Protein AF-A0A418GKZ1-F1 (afdb_monomer_lite)

Structure (mmCIF, N/CA/C/O backbone):
data_AF-A0A418GKZ1-F1
#
_entry.id   AF-A0A418GKZ1-F1
#
loop_
_atom_site.group_PDB
_atom_site.id
_atom_site.type_symbol
_atom_site.label_atom_id
_atom_site.label_alt_id
_atom_site.label_comp_id
_atom_site.label_asym_id
_atom_site.label_entity_id
_atom_site.label_seq_id
_atom_site.pdbx_PDB_ins_code
_atom_site.Cartn_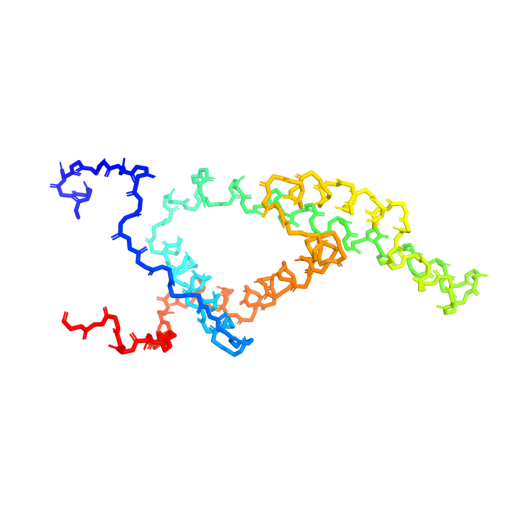x
_atom_site.Cartn_y
_atom_site.Cartn_z
_atom_site.occupancy
_atom_site.B_iso_or_equiv
_atom_site.auth_seq_id
_atom_site.auth_comp_id
_atom_site.auth_asym_id
_atom_site.auth_atom_id
_atom_site.pdbx_PDB_model_num
ATOM 1 N N . MET A 1 1 ? -19.770 -4.510 21.909 1.00 70.25 1 MET A N 1
ATOM 2 C CA . MET A 1 1 ? -20.438 -5.729 21.390 1.00 70.25 1 MET A CA 1
ATOM 3 C C . MET A 1 1 ? -19.652 -6.979 21.749 1.00 70.25 1 MET A C 1
ATOM 5 O O . MET A 1 1 ? -20.056 -7.639 22.688 1.00 70.25 1 MET A O 1
ATOM 9 N N . VAL A 1 2 ? -18.506 -7.271 21.123 1.00 78.62 2 VAL A N 1
ATOM 10 C CA . VAL A 1 2 ? -17.719 -8.476 21.479 1.00 78.62 2 VAL A CA 1
ATOM 11 C C . VAL A 1 2 ? -17.293 -8.479 22.950 1.00 78.62 2 VAL A C 1
ATOM 13 O O . VAL A 1 2 ? -17.491 -9.468 23.642 1.00 78.62 2 VAL A O 1
ATOM 16 N N . ALA A 1 3 ? -16.811 -7.339 23.459 1.00 78.75 3 ALA A N 1
ATOM 17 C CA . ALA A 1 3 ? -16.457 -7.179 24.874 1.00 78.75 3 ALA A CA 1
ATOM 18 C C . ALA A 1 3 ? -17.640 -7.384 25.847 1.00 78.75 3 ALA A C 1
ATOM 20 O O . ALA A 1 3 ? -17.418 -7.657 27.018 1.00 78.75 3 ALA A O 1
ATOM 21 N N . ASN A 1 4 ? -18.881 -7.304 25.352 1.00 89.12 4 ASN A N 1
ATOM 22 C CA . ASN A 1 4 ? -20.100 -7.500 26.140 1.00 89.12 4 ASN A CA 1
ATOM 23 C C . ASN A 1 4 ? -20.678 -8.922 25.948 1.00 89.12 4 ASN A C 1
ATOM 25 O O . ASN A 1 4 ? -21.852 -9.136 26.219 1.00 89.12 4 ASN A O 1
ATOM 29 N N . GLY A 1 5 ? -19.901 -9.873 25.409 1.00 92.25 5 GLY A N 1
ATOM 30 C CA . GLY A 1 5 ? -20.301 -11.280 25.247 1.00 92.25 5 GLY A CA 1
ATOM 31 C C . GLY A 1 5 ? -21.063 -11.618 23.958 1.00 92.25 5 GLY A C 1
ATOM 32 O O . GLY A 1 5 ? -21.415 -12.777 23.739 1.00 92.25 5 GLY A O 1
ATOM 33 N N . TYR A 1 6 ? -21.293 -10.645 23.072 1.00 93.50 6 TYR A N 1
ATOM 34 C CA . TYR A 1 6 ? -21.994 -10.890 21.809 1.00 93.50 6 TYR A CA 1
ATOM 35 C C . TYR A 1 6 ? -21.096 -11.622 20.804 1.00 93.50 6 TYR A C 1
ATOM 37 O O . TYR A 1 6 ? -19.944 -11.239 20.581 1.00 93.50 6 TYR A O 1
ATOM 45 N N . ARG A 1 7 ? -21.646 -12.648 20.142 1.00 91.50 7 ARG A N 1
ATOM 46 C CA . ARG A 1 7 ? -20.970 -13.388 19.066 1.00 91.50 7 ARG A CA 1
ATOM 47 C C . ARG A 1 7 ? -21.194 -12.693 17.726 1.00 91.50 7 ARG A C 1
ATOM 49 O O . ARG A 1 7 ? -22.325 -12.376 17.373 1.00 91.50 7 ARG A O 1
ATOM 56 N N . ILE A 1 8 ? -20.121 -12.499 16.967 1.00 89.38 8 ILE A N 1
ATOM 57 C CA . ILE A 1 8 ? -20.177 -11.973 15.599 1.00 89.38 8 ILE A CA 1
ATOM 58 C C . ILE A 1 8 ? -20.040 -13.146 14.627 1.00 89.38 8 ILE A C 1
ATOM 60 O O . ILE A 1 8 ? -19.158 -13.987 14.792 1.00 89.38 8 ILE A O 1
ATOM 64 N N . ARG A 1 9 ? -20.898 -13.194 13.604 1.00 87.81 9 ARG A N 1
ATOM 65 C CA . ARG A 1 9 ? -20.734 -14.059 12.429 1.00 87.81 9 ARG A CA 1
ATOM 66 C C . ARG A 1 9 ? -20.577 -13.189 11.190 1.00 87.81 9 ARG A C 1
ATOM 68 O O . ARG A 1 9 ? -21.274 -12.191 11.045 1.00 87.81 9 ARG A O 1
ATOM 75 N N . GLN A 1 10 ? -19.667 -13.582 10.307 1.00 87.56 10 GLN A N 1
ATOM 76 C CA . GLN A 1 10 ? -19.488 -12.942 9.011 1.00 87.56 10 GLN A CA 1
ATOM 77 C C . GLN A 1 10 ? -20.316 -13.700 7.971 1.00 87.56 10 GLN A C 1
ATOM 79 O O . GLN A 1 10 ? -20.169 -14.912 7.827 1.00 87.56 10 GLN A O 1
ATOM 84 N N . ALA A 1 11 ? -21.187 -12.994 7.254 1.00 87.31 11 ALA A N 1
ATOM 85 C CA . ALA A 1 11 ? -21.805 -13.514 6.042 1.00 87.31 11 ALA A CA 1
ATOM 86 C C . ALA A 1 11 ? -20.886 -13.181 4.861 1.00 87.31 11 ALA A C 1
ATOM 88 O O . ALA A 1 11 ? -20.477 -12.035 4.695 1.00 87.31 11 ALA A O 1
ATOM 89 N N . ASN A 1 12 ? -20.541 -14.177 4.045 1.00 84.56 12 ASN A N 1
ATOM 90 C CA . ASN A 1 12 ? -19.724 -13.980 2.841 1.00 84.56 12 ASN A CA 1
ATOM 91 C C . ASN A 1 12 ? -20.520 -13.382 1.667 1.00 84.56 12 ASN A C 1
ATOM 93 O O . ASN A 1 12 ? -19.940 -13.064 0.633 1.00 84.56 12 ASN A O 1
ATOM 97 N N . ARG A 1 13 ? -21.841 -13.233 1.818 1.00 84.25 13 ARG A N 1
ATOM 98 C CA . ARG A 1 13 ? -22.710 -12.585 0.838 1.00 84.25 13 ARG A CA 1
ATOM 99 C C . ARG A 1 13 ? -22.903 -11.124 1.208 1.00 84.25 13 ARG A C 1
ATOM 101 O O . ARG A 1 13 ? -23.383 -10.803 2.292 1.00 84.25 13 ARG A O 1
ATOM 108 N N . CYS A 1 14 ? -22.527 -10.259 0.278 1.00 78.19 14 CYS A N 1
ATOM 109 C CA . CYS A 1 14 ? -22.660 -8.820 0.391 1.00 78.19 14 CYS A CA 1
ATOM 110 C C . CYS A 1 14 ? -23.938 -8.393 -0.348 1.00 78.19 14 CYS A C 1
ATOM 112 O O . CYS A 1 14 ? -23.980 -8.478 -1.571 1.00 78.19 14 CYS A O 1
ATOM 114 N N . ILE A 1 15 ? -24.983 -7.977 0.379 1.00 80.25 15 ILE A N 1
ATOM 115 C CA . ILE A 1 15 ? -26.196 -7.363 -0.200 1.00 80.25 15 ILE A CA 1
ATOM 116 C C . ILE A 1 15 ? -26.140 -5.858 0.078 1.00 80.25 15 ILE A C 1
ATOM 118 O O . ILE A 1 15 ? -26.961 -5.301 0.798 1.00 80.25 15 ILE A O 1
ATOM 122 N N . VAL A 1 16 ? -25.090 -5.206 -0.410 1.00 75.38 16 VAL A N 1
ATOM 123 C CA . VAL A 1 16 ? -24.967 -3.746 -0.378 1.00 75.38 16 VAL A CA 1
ATOM 124 C C . VAL A 1 16 ? -24.391 -3.278 -1.698 1.00 75.38 16 VAL A C 1
ATOM 126 O O . VAL A 1 16 ? -23.482 -3.900 -2.245 1.00 75.38 16 VAL A O 1
ATOM 129 N N . TYR A 1 17 ? -24.922 -2.165 -2.193 1.00 74.31 17 TYR A N 1
ATOM 130 C CA . TYR A 1 17 ? -24.376 -1.511 -3.370 1.00 74.31 17 TYR A CA 1
ATOM 131 C C . TYR A 1 17 ? -23.011 -0.900 -3.025 1.00 74.31 17 TYR A C 1
ATOM 133 O O . TYR A 1 17 ? -22.937 -0.067 -2.111 1.00 74.31 17 TYR A O 1
ATOM 141 N N . PRO A 1 18 ? -21.922 -1.295 -3.712 1.00 68.75 18 PRO A N 1
ATOM 142 C CA . PRO A 1 18 ? -20.628 -0.674 -3.500 1.00 68.75 18 PRO A CA 1
ATOM 143 C C . PRO A 1 18 ? -20.689 0.774 -3.991 1.00 68.75 18 PRO A C 1
ATOM 145 O O . PRO A 1 18 ? -21.015 1.051 -5.141 1.00 68.75 18 PRO A O 1
ATOM 148 N N . GLN A 1 19 ? -20.388 1.708 -3.094 1.00 74.69 19 GLN A N 1
ATOM 149 C CA . GLN A 1 19 ? -20.199 3.113 -3.438 1.00 74.69 19 GLN A CA 1
ATOM 150 C C . GLN A 1 19 ? -18.698 3.380 -3.451 1.00 74.69 19 GLN A C 1
ATOM 152 O O . GLN A 1 19 ? -18.106 3.729 -2.425 1.00 74.69 19 GLN A O 1
ATOM 157 N N . GLU A 1 20 ? -18.075 3.116 -4.596 1.00 74.88 20 GLU A N 1
ATOM 158 C CA . GLU A 1 20 ? -16.658 3.406 -4.792 1.00 74.88 20 GLU A CA 1
ATOM 159 C C . GLU A 1 20 ? -16.429 4.909 -4.979 1.00 74.88 20 GLU A C 1
ATOM 161 O O . GLU A 1 20 ? -17.326 5.658 -5.375 1.00 74.88 20 GLU A O 1
ATOM 166 N N . CYS A 1 21 ? -15.234 5.361 -4.601 1.00 80.06 21 CYS A N 1
ATOM 167 C CA . CYS A 1 21 ? -14.834 6.752 -4.767 1.00 80.06 21 CYS A CA 1
ATOM 168 C C . CYS A 1 21 ? -14.459 6.981 -6.231 1.00 80.06 21 CYS A C 1
ATOM 170 O O . CYS A 1 21 ? -13.626 6.257 -6.769 1.00 80.06 21 CYS A O 1
ATOM 172 N N . ASN A 1 22 ? -15.024 8.016 -6.853 1.00 82.00 22 ASN A N 1
ATOM 173 C CA . ASN A 1 22 ? -14.768 8.310 -8.267 1.00 82.00 22 ASN A CA 1
ATOM 174 C C . ASN A 1 22 ? -13.672 9.360 -8.462 1.00 82.00 22 ASN A C 1
ATOM 176 O O . ASN A 1 22 ? -13.250 9.617 -9.587 1.00 82.00 22 ASN A O 1
ATOM 180 N N . SER A 1 23 ? -13.222 9.997 -7.379 1.00 85.81 23 SER A N 1
ATOM 181 C CA . SER A 1 23 ? -12.210 11.046 -7.434 1.00 85.81 23 SER A CA 1
ATOM 182 C C . SER A 1 23 ? -10.999 10.731 -6.547 1.00 85.81 23 SER A C 1
ATOM 184 O O . SER A 1 23 ? -11.164 10.241 -5.424 1.00 85.81 23 SER A O 1
ATOM 186 N N . PRO A 1 24 ? -9.772 11.100 -6.972 1.00 85.50 24 PRO A N 1
ATOM 187 C CA . PRO A 1 24 ? -8.572 10.963 -6.142 1.00 85.50 24 PRO A CA 1
ATOM 188 C C . PRO A 1 24 ? -8.697 11.660 -4.781 1.00 85.50 24 PRO A C 1
ATOM 190 O O . PRO A 1 24 ? -8.152 11.204 -3.778 1.00 85.50 24 PRO A O 1
ATOM 193 N N . ARG A 1 25 ? -9.456 12.763 -4.723 1.00 87.38 25 ARG A N 1
ATOM 194 C CA . ARG A 1 25 ? -9.712 13.513 -3.488 1.00 87.38 25 ARG A CA 1
ATOM 195 C C . ARG A 1 25 ? -10.563 12.720 -2.496 1.00 87.38 25 ARG A C 1
ATOM 197 O O . ARG A 1 25 ? -10.264 12.722 -1.304 1.00 87.38 25 ARG A O 1
ATOM 204 N N . GLU A 1 26 ? -11.628 12.070 -2.953 1.00 86.19 26 GLU A N 1
ATOM 205 C CA . GLU A 1 26 ? -12.453 11.207 -2.098 1.00 86.19 26 GLU A CA 1
ATOM 206 C C . GLU A 1 26 ? -11.678 9.975 -1.645 1.00 86.19 26 GLU A C 1
ATOM 208 O O . GLU A 1 26 ? -11.768 9.587 -0.479 1.00 86.19 26 GLU A O 1
ATOM 213 N N . GLU A 1 27 ? -10.854 9.429 -2.534 1.00 87.94 27 GLU A N 1
ATOM 214 C CA . GLU A 1 27 ? -9.998 8.292 -2.241 1.00 87.94 27 GLU A CA 1
ATOM 215 C C . GLU A 1 27 ? -8.960 8.633 -1.162 1.00 87.94 27 GLU A C 1
ATOM 217 O O . GLU A 1 27 ? -8.830 7.913 -0.169 1.00 87.94 27 GLU A O 1
ATOM 222 N N . TRP A 1 28 ? -8.327 9.808 -1.250 1.00 88.31 28 TRP A N 1
ATOM 223 C CA . TRP A 1 28 ? -7.462 10.346 -0.194 1.00 88.31 28 TRP A CA 1
ATOM 224 C C . TRP A 1 28 ? -8.188 10.449 1.153 1.00 88.31 28 TRP A C 1
ATOM 226 O O . TRP A 1 28 ? -7.682 9.996 2.182 1.00 88.31 28 TRP A O 1
ATOM 236 N N . ARG A 1 29 ? -9.407 11.008 1.175 1.00 87.38 29 ARG A N 1
ATOM 237 C CA . ARG A 1 29 ? -10.223 11.115 2.402 1.00 87.38 29 ARG A CA 1
ATOM 238 C C . ARG A 1 29 ? -10.597 9.745 2.964 1.00 87.38 29 ARG A C 1
ATOM 240 O O . ARG A 1 29 ? -10.621 9.561 4.186 1.00 87.38 29 ARG A O 1
ATOM 247 N N . ARG A 1 30 ? -10.895 8.774 2.096 1.00 87.56 30 ARG A N 1
ATOM 248 C CA . ARG A 1 30 ? -11.200 7.391 2.474 1.00 87.56 30 ARG A CA 1
ATOM 249 C C . ARG A 1 30 ? -10.000 6.758 3.166 1.00 87.56 30 ARG A C 1
ATOM 251 O O . ARG A 1 30 ? -10.144 6.349 4.319 1.00 87.56 30 ARG A O 1
ATOM 258 N N . TRP A 1 31 ? -8.838 6.763 2.520 1.00 89.94 31 TRP A N 1
ATOM 259 C CA . TRP A 1 31 ? -7.600 6.214 3.073 1.00 89.94 31 TRP A CA 1
ATOM 260 C C . TRP A 1 31 ? -7.174 6.900 4.362 1.00 89.94 31 TRP A C 1
ATOM 262 O O . TRP A 1 31 ? -6.867 6.217 5.339 1.00 89.94 31 TRP A O 1
ATOM 272 N N . ARG A 1 32 ? -7.248 8.235 4.421 1.00 90.31 32 ARG A N 1
ATOM 273 C CA . ARG A 1 32 ? -6.924 8.995 5.634 1.00 90.31 32 ARG A CA 1
ATOM 274 C C . ARG A 1 32 ? -7.746 8.532 6.829 1.00 90.31 32 ARG A C 1
ATOM 276 O O . ARG A 1 32 ? -7.183 8.300 7.892 1.00 90.31 32 ARG A O 1
ATOM 283 N N . ARG A 1 33 ? -9.061 8.358 6.676 1.00 89.69 33 ARG A N 1
ATOM 284 C CA . ARG A 1 33 ? -9.910 7.881 7.780 1.00 89.69 33 ARG A CA 1
ATOM 285 C C . ARG A 1 33 ? -9.584 6.459 8.212 1.00 89.69 33 ARG A C 1
ATOM 287 O O . ARG A 1 33 ? -9.565 6.201 9.409 1.00 89.69 33 ARG A O 1
ATOM 294 N N . TRP A 1 34 ? -9.349 5.558 7.260 1.00 89.50 34 TRP A N 1
ATOM 295 C CA . TRP A 1 34 ? -9.014 4.166 7.561 1.00 89.50 34 TRP A CA 1
ATOM 296 C C . TRP A 1 34 ? -7.688 4.061 8.311 1.00 89.50 34 TRP A C 1
ATOM 298 O O . TRP A 1 34 ? -7.641 3.476 9.391 1.00 89.50 34 TRP A O 1
ATOM 308 N N . ILE A 1 35 ? -6.636 4.683 7.778 1.00 90.81 35 ILE A N 1
ATOM 309 C CA . ILE A 1 35 ? -5.293 4.657 8.364 1.00 90.81 35 ILE A CA 1
ATOM 310 C C . ILE A 1 35 ? -5.288 5.318 9.740 1.00 90.81 35 ILE A C 1
ATOM 312 O O . ILE A 1 35 ? -4.766 4.745 10.695 1.00 90.81 35 ILE A O 1
ATOM 316 N N . VAL A 1 36 ? -5.907 6.492 9.872 1.00 91.19 36 VAL A N 1
ATOM 317 C CA . VAL A 1 36 ? -5.946 7.183 11.158 1.00 91.19 36 VAL A CA 1
ATOM 318 C C . VAL A 1 36 ? -6.777 6.414 12.187 1.00 91.19 36 VAL A C 1
ATOM 320 O O . VAL A 1 36 ? -6.315 6.229 13.310 1.00 91.19 36 VAL A O 1
ATOM 323 N N . GLY A 1 37 ? -7.969 5.928 11.830 1.00 89.81 37 GLY A N 1
ATOM 324 C CA . GLY A 1 37 ? -8.798 5.144 12.751 1.00 89.81 37 GLY A CA 1
ATOM 325 C C . GLY A 1 37 ? -8.079 3.884 13.234 1.00 89.81 37 GLY A C 1
ATOM 326 O O . GLY A 1 37 ? -8.113 3.551 14.417 1.00 89.81 37 GLY A O 1
ATOM 327 N N . TYR A 1 38 ? -7.343 3.228 12.337 1.00 88.38 38 TYR A N 1
ATOM 328 C CA . TYR A 1 38 ? -6.507 2.088 12.684 1.00 88.38 38 TYR A CA 1
ATOM 329 C C . TYR A 1 38 ? -5.351 2.466 13.628 1.00 88.38 38 TYR A C 1
ATOM 331 O O . TYR A 1 38 ? -5.140 1.790 14.637 1.00 88.38 38 TYR A O 1
ATOM 339 N N . ALA A 1 39 ? -4.650 3.573 13.370 1.00 89.44 39 A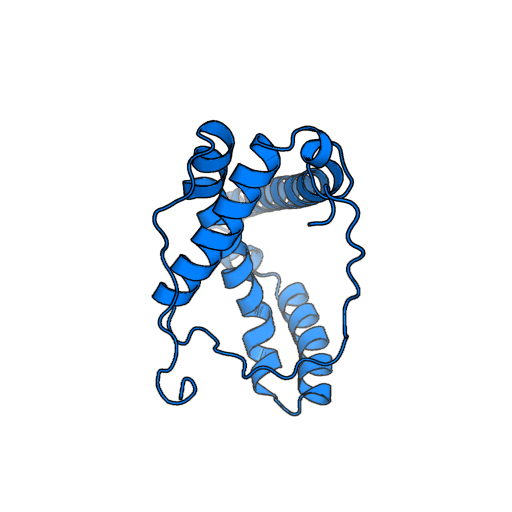LA A N 1
ATOM 340 C CA . ALA A 1 39 ? -3.578 4.076 14.232 1.00 89.44 39 ALA A CA 1
ATOM 341 C C . ALA A 1 39 ? -4.076 4.447 15.644 1.00 89.44 39 ALA A C 1
ATOM 343 O O . ALA A 1 39 ? -3.450 4.080 16.642 1.00 89.44 39 ALA A O 1
ATOM 344 N N . VAL A 1 40 ? -5.233 5.112 15.746 1.00 89.81 40 VAL A N 1
ATOM 345 C CA . VAL A 1 40 ? -5.880 5.434 17.030 1.00 89.81 40 VAL A CA 1
ATOM 346 C C . VAL A 1 40 ? -6.298 4.157 17.762 1.00 89.8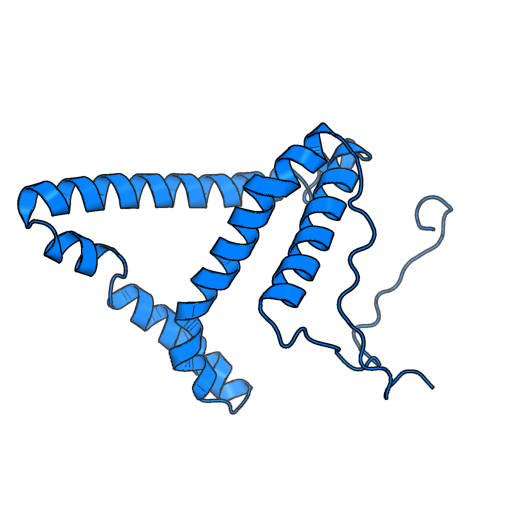1 40 VAL A C 1
ATOM 348 O O . VAL A 1 40 ? -6.020 4.016 18.953 1.00 89.81 40 VAL A O 1
ATOM 351 N N . CYS A 1 41 ? -6.893 3.190 17.057 1.00 88.19 41 CYS A N 1
ATOM 352 C CA . CYS A 1 41 ? -7.280 1.897 17.625 1.00 88.19 41 CYS A CA 1
ATOM 353 C C . CYS A 1 41 ? -6.077 1.151 18.227 1.00 88.19 41 CYS A C 1
ATOM 355 O O . CYS A 1 41 ? -6.151 0.674 19.361 1.00 88.19 41 CYS A O 1
ATOM 357 N N . MET A 1 42 ? -4.942 1.120 17.520 1.00 86.88 42 MET A N 1
ATOM 358 C CA . MET A 1 42 ? -3.700 0.511 18.012 1.00 86.88 42 MET A CA 1
ATOM 359 C C . MET A 1 42 ? -3.173 1.172 19.286 1.00 86.88 42 MET A C 1
ATOM 361 O O . MET A 1 42 ? -2.689 0.486 20.188 1.00 86.88 42 MET A O 1
ATOM 365 N N . ARG A 1 43 ? -3.293 2.499 19.387 1.00 87.31 43 ARG A N 1
ATOM 366 C CA . ARG A 1 43 ? -2.908 3.252 20.585 1.00 87.31 43 ARG A CA 1
ATOM 367 C C . ARG A 1 43 ? -3.823 2.944 21.772 1.00 87.31 43 ARG A C 1
ATOM 369 O O . ARG A 1 43 ? -3.327 2.713 22.875 1.00 87.31 43 ARG A O 1
ATOM 376 N N . LEU A 1 44 ? -5.142 2.964 21.560 1.00 87.31 44 LEU A N 1
ATOM 377 C CA . LEU A 1 44 ? -6.141 2.718 22.608 1.00 87.31 44 LEU A CA 1
ATOM 378 C C . LEU A 1 44 ? -6.076 1.273 23.117 1.00 87.31 44 LEU A C 1
ATOM 380 O O . LEU A 1 44 ? -6.165 1.022 24.318 1.00 87.31 44 LEU A O 1
ATOM 384 N N . HIS A 1 45 ? -5.854 0.318 22.216 1.00 86.44 45 HIS A N 1
ATOM 385 C CA . HIS A 1 45 ? -5.791 -1.103 22.528 1.00 86.44 45 HIS A CA 1
ATOM 386 C C . HIS A 1 45 ? -4.362 -1.636 22.398 1.00 86.44 45 HIS A C 1
ATOM 388 O O . HIS A 1 45 ? -4.057 -2.416 21.501 1.00 86.44 45 HIS A O 1
ATOM 394 N N . LYS A 1 46 ? -3.485 -1.300 23.353 1.00 82.19 46 LYS A N 1
ATOM 395 C CA . LYS A 1 46 ? -2.066 -1.724 23.353 1.00 82.19 46 LYS A CA 1
ATOM 396 C C . LYS A 1 46 ? -1.846 -3.239 23.228 1.00 82.19 46 LYS A C 1
ATOM 398 O O . LYS A 1 46 ? -0.835 -3.669 22.689 1.00 82.19 46 LYS A O 1
ATOM 403 N N . ARG A 1 47 ? -2.790 -4.069 23.689 1.00 85.38 47 ARG A N 1
ATOM 404 C CA . ARG A 1 47 ? -2.732 -5.534 23.495 1.00 85.38 47 ARG A CA 1
ATOM 405 C C . ARG A 1 47 ? -2.840 -5.935 22.016 1.00 85.38 47 ARG A C 1
ATOM 407 O O . ARG A 1 47 ? -2.274 -6.945 21.618 1.00 85.38 47 ARG A O 1
ATOM 414 N N . LEU A 1 48 ? -3.534 -5.135 21.203 1.00 83.38 48 LEU A N 1
ATOM 415 C CA . LEU A 1 48 ? -3.639 -5.316 19.755 1.00 83.38 48 LEU A CA 1
ATOM 416 C C . LEU A 1 48 ? -2.292 -5.054 19.063 1.00 83.38 48 LEU A C 1
ATOM 418 O O . LEU A 1 48 ? -1.968 -5.735 18.091 1.00 83.38 48 LEU A O 1
ATOM 422 N N . LEU A 1 49 ? -1.488 -4.129 19.602 1.00 83.69 49 LEU A N 1
ATOM 423 C CA . LEU A 1 49 ? -0.175 -3.760 19.069 1.00 83.69 49 LEU A CA 1
ATOM 424 C C . LEU A 1 49 ? 0.794 -4.952 19.033 1.00 83.69 49 LEU A C 1
ATOM 426 O O . LEU A 1 49 ? 1.506 -5.130 18.052 1.00 83.69 49 LEU A O 1
ATOM 430 N N . PHE A 1 50 ? 0.770 -5.797 20.065 1.00 84.88 50 PHE A N 1
ATOM 431 C CA . PHE A 1 50 ? 1.582 -7.019 20.153 1.00 84.88 50 PHE A CA 1
ATOM 432 C C . PHE A 1 50 ? 0.863 -8.267 19.627 1.00 84.88 50 PHE A C 1
ATOM 434 O O . PHE A 1 50 ? 1.307 -9.388 19.846 1.00 84.88 50 PHE A O 1
ATOM 441 N N . SER A 1 51 ? -0.264 -8.099 18.939 1.00 85.81 51 SER A N 1
ATOM 442 C CA . SER A 1 51 ? -0.955 -9.208 18.288 1.00 85.81 51 SER A CA 1
ATOM 443 C C . SER A 1 51 ? -0.503 -9.361 16.835 1.00 85.81 51 SER A C 1
ATOM 445 O O . SER A 1 51 ? 0.162 -8.486 16.274 1.00 85.81 51 SER A O 1
ATOM 447 N N . ARG A 1 52 ? -0.971 -10.429 16.178 1.00 82.50 52 ARG A N 1
ATOM 448 C CA . ARG A 1 52 ? -0.830 -10.614 14.723 1.00 82.50 52 ARG A CA 1
ATOM 449 C C . ARG A 1 52 ? -1.369 -9.447 13.895 1.00 82.50 52 ARG A C 1
ATOM 451 O O . ARG A 1 52 ? -1.013 -9.326 12.738 1.00 82.50 52 ARG A O 1
ATOM 458 N N . PHE A 1 53 ? -2.252 -8.626 14.461 1.00 79.31 53 PHE A N 1
ATOM 459 C CA . PHE A 1 53 ? -2.835 -7.489 13.762 1.00 79.31 53 PHE A CA 1
ATOM 460 C C . PHE A 1 53 ? -2.034 -6.203 13.937 1.00 79.31 53 PHE A C 1
ATOM 462 O O . PHE A 1 53 ? -2.379 -5.239 13.277 1.00 79.31 53 PHE A O 1
ATOM 469 N N . GLY A 1 54 ? -1.029 -6.161 14.816 1.00 80.88 54 GLY A N 1
ATOM 470 C CA . GLY A 1 54 ? -0.221 -4.975 15.105 1.00 80.88 54 GLY A CA 1
ATOM 471 C C . GLY A 1 54 ? 1.181 -5.066 14.510 1.00 80.88 54 GLY A C 1
ATOM 472 O O . GLY A 1 54 ? 1.346 -5.378 13.328 1.00 80.88 54 GLY A O 1
ATOM 473 N N . ILE A 1 55 ? 2.197 -4.827 15.342 1.00 82.31 55 ILE A N 1
ATOM 474 C CA . ILE A 1 55 ? 3.620 -4.778 14.969 1.00 82.31 55 ILE A CA 1
ATOM 475 C C . ILE A 1 55 ? 4.042 -6.038 14.216 1.00 82.31 55 ILE A C 1
ATOM 477 O O . ILE A 1 55 ? 4.727 -5.928 13.209 1.00 82.31 55 ILE A O 1
ATOM 481 N N . PHE A 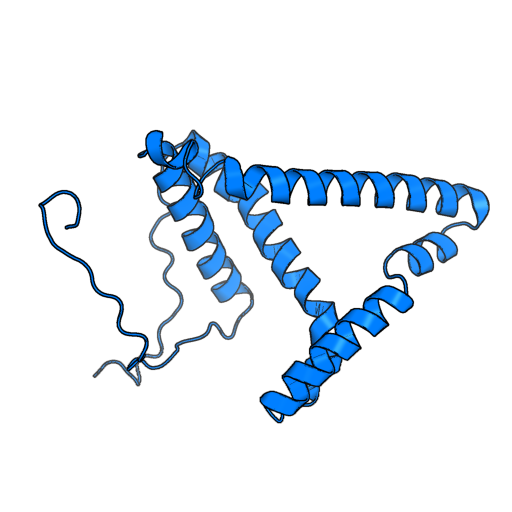1 56 ? 3.586 -7.223 14.627 1.00 83.00 56 PHE A N 1
ATOM 482 C CA . PHE A 1 56 ? 3.986 -8.474 13.976 1.00 83.00 56 PHE A CA 1
ATOM 483 C C . PHE A 1 56 ? 3.529 -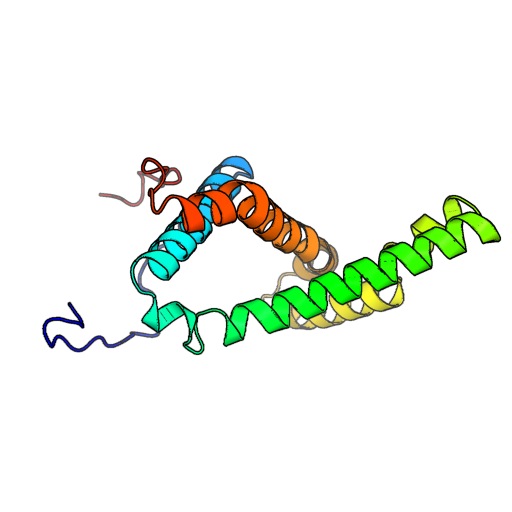8.606 12.514 1.00 83.00 56 PHE A C 1
ATOM 485 O O . PHE A 1 56 ? 4.146 -9.362 11.774 1.00 83.00 56 PHE A O 1
ATOM 492 N N . SER A 1 57 ? 2.502 -7.869 12.074 1.00 81.50 57 SER A N 1
ATOM 493 C CA . SER A 1 57 ? 2.141 -7.797 10.645 1.00 81.50 57 SER A CA 1
ATOM 494 C C . SER A 1 57 ? 2.732 -6.581 9.937 1.00 81.50 57 SER A C 1
ATOM 496 O O . SER A 1 57 ? 3.149 -6.680 8.786 1.00 81.50 57 SER A O 1
ATOM 498 N N . ILE A 1 58 ? 2.793 -5.436 10.624 1.00 81.75 58 ILE A N 1
ATOM 499 C CA . ILE A 1 58 ? 3.223 -4.167 10.029 1.00 81.75 58 ILE A CA 1
ATOM 500 C C . ILE A 1 58 ? 4.743 -4.136 9.860 1.00 81.75 58 ILE A C 1
ATOM 502 O O . ILE A 1 58 ? 5.239 -3.700 8.826 1.00 81.75 58 ILE A O 1
ATOM 506 N N . PHE A 1 59 ? 5.489 -4.595 10.865 1.00 83.81 59 PHE A N 1
ATOM 507 C CA . PHE A 1 59 ? 6.942 -4.470 10.914 1.00 83.81 59 PHE A CA 1
ATOM 508 C C . PHE A 1 59 ? 7.653 -5.284 9.825 1.00 83.81 59 PHE A C 1
ATOM 510 O O . PHE A 1 59 ? 8.500 -4.700 9.155 1.00 83.81 59 PHE A O 1
ATOM 517 N N . PRO A 1 60 ? 7.294 -6.555 9.539 1.00 87.69 60 PRO A N 1
ATOM 518 C CA . PRO A 1 60 ? 7.891 -7.276 8.414 1.00 87.69 60 PRO A CA 1
ATOM 519 C C . PRO A 1 60 ? 7.655 -6.572 7.073 1.00 87.69 60 PRO A C 1
ATOM 521 O O . PRO A 1 60 ? 8.587 -6.417 6.290 1.00 87.69 60 PRO A O 1
ATOM 524 N N . MET A 1 61 ? 6.434 -6.078 6.837 1.00 87.19 61 MET A N 1
ATOM 525 C CA . MET A 1 61 ? 6.115 -5.327 5.618 1.00 87.19 61 MET A CA 1
ATOM 526 C C . MET A 1 61 ? 6.914 -4.024 5.528 1.00 87.19 61 MET A C 1
ATOM 528 O O . MET A 1 61 ? 7.448 -3.701 4.471 1.00 87.19 61 MET A O 1
ATOM 532 N N . LEU A 1 62 ? 7.050 -3.296 6.639 1.00 84.00 62 LEU A N 1
ATOM 533 C CA . LEU A 1 62 ? 7.859 -2.081 6.702 1.00 84.00 62 LEU A CA 1
ATOM 534 C C . LEU A 1 62 ? 9.337 -2.368 6.406 1.00 84.00 62 LEU A C 1
ATOM 536 O O . LEU A 1 62 ? 9.943 -1.648 5.620 1.00 84.00 62 LEU A O 1
ATOM 540 N N . LEU A 1 63 ? 9.912 -3.416 7.001 1.00 88.12 63 LEU A N 1
ATOM 541 C CA . LEU A 1 63 ? 11.311 -3.786 6.785 1.00 88.12 63 LEU A CA 1
ATOM 542 C C . LEU A 1 63 ? 11.597 -4.141 5.326 1.00 88.12 63 LEU A C 1
ATOM 544 O O . LEU A 1 63 ? 12.603 -3.689 4.788 1.00 88.12 63 LEU A O 1
ATOM 548 N N . VAL A 1 64 ? 10.709 -4.900 4.678 1.00 88.75 64 VAL A N 1
ATOM 549 C CA . VAL A 1 64 ? 10.838 -5.234 3.250 1.00 88.75 64 VAL A CA 1
ATOM 550 C C . VAL A 1 64 ? 10.851 -3.967 2.397 1.00 88.75 64 VAL A C 1
ATOM 552 O O . VAL A 1 64 ? 11.679 -3.842 1.497 1.00 88.75 64 VAL A O 1
ATOM 555 N N . VAL A 1 65 ? 9.984 -3.000 2.706 1.00 86.06 65 VAL A N 1
ATOM 556 C CA . VAL A 1 65 ? 9.945 -1.718 1.990 1.00 86.06 65 VAL A CA 1
ATOM 557 C C . VAL A 1 65 ? 11.212 -0.905 2.230 1.00 86.06 65 VAL A C 1
ATOM 559 O O . VAL A 1 65 ? 11.804 -0.430 1.268 1.00 86.06 65 VAL A O 1
ATOM 562 N N . LEU A 1 66 ? 11.663 -0.767 3.479 1.00 87.44 66 LEU A N 1
ATOM 563 C CA . LEU A 1 66 ? 12.890 -0.031 3.804 1.00 87.44 66 LEU A CA 1
ATOM 564 C C . LEU A 1 66 ? 14.120 -0.657 3.142 1.00 87.44 66 LEU A C 1
ATOM 566 O O . LEU A 1 66 ? 14.957 0.061 2.601 1.00 87.44 66 LEU A O 1
ATOM 570 N N . TYR A 1 67 ? 14.204 -1.987 3.144 1.00 91.06 67 TYR A N 1
ATOM 571 C CA . TYR A 1 67 ? 15.261 -2.716 2.456 1.00 91.06 67 TYR A CA 1
ATOM 572 C C . TYR A 1 67 ? 15.213 -2.472 0.945 1.00 91.06 67 TYR A C 1
ATOM 574 O O . TYR A 1 67 ? 16.228 -2.115 0.354 1.00 91.06 67 TYR A O 1
ATOM 582 N N . GLY A 1 68 ? 14.028 -2.573 0.333 1.00 87.81 68 GLY A N 1
ATOM 583 C CA . GLY A 1 68 ? 13.831 -2.263 -1.082 1.00 87.81 68 GLY A CA 1
ATOM 584 C C . GLY A 1 68 ? 14.260 -0.837 -1.430 1.00 87.81 68 GLY A C 1
ATOM 585 O O . GLY A 1 68 ? 15.028 -0.648 -2.366 1.00 87.81 68 GLY A O 1
ATOM 586 N N . VAL A 1 69 ? 13.839 0.159 -0.643 1.00 86.44 69 VAL A N 1
ATOM 587 C CA . VAL A 1 69 ? 14.255 1.563 -0.813 1.00 86.44 69 VAL A CA 1
ATOM 588 C C . VAL A 1 69 ? 15.773 1.702 -0.707 1.00 86.44 69 VAL A C 1
ATOM 590 O O . VAL A 1 69 ? 16.374 2.368 -1.543 1.00 86.44 69 VAL A O 1
ATOM 593 N N . GLY A 1 70 ? 16.406 1.046 0.269 1.00 90.31 70 GLY A N 1
ATOM 594 C CA . GLY A 1 70 ? 17.861 1.049 0.420 1.00 90.31 70 GLY A CA 1
ATOM 595 C C . GLY A 1 70 ? 18.584 0.492 -0.809 1.00 90.31 70 GLY A C 1
ATOM 596 O O . GLY A 1 70 ? 19.500 1.135 -1.314 1.00 90.31 70 GLY A O 1
ATOM 597 N N . ILE A 1 71 ? 18.136 -0.655 -1.328 1.00 90.00 71 ILE A N 1
ATOM 598 C CA . ILE A 1 71 ? 18.689 -1.264 -2.546 1.00 90.00 71 ILE A CA 1
ATOM 599 C C . ILE A 1 71 ? 18.480 -0.358 -3.763 1.00 90.00 71 ILE A C 1
ATOM 601 O O . ILE A 1 71 ? 19.413 -0.149 -4.532 1.00 90.00 71 ILE A O 1
ATOM 605 N N . TYR A 1 72 ? 17.290 0.215 -3.948 1.00 86.44 72 TYR A N 1
ATOM 606 C CA . TYR A 1 72 ? 17.042 1.121 -5.071 1.00 86.44 72 TYR A CA 1
ATOM 607 C C . TYR A 1 72 ? 17.907 2.380 -4.992 1.00 86.44 72 TYR A C 1
ATOM 609 O O . TYR A 1 72 ? 18.481 2.774 -6.002 1.00 86.44 72 TYR A O 1
ATOM 617 N N . LEU A 1 73 ? 18.072 2.974 -3.807 1.00 88.25 73 LEU A N 1
ATOM 618 C CA . LEU A 1 73 ? 18.928 4.146 -3.621 1.00 88.25 73 LEU A CA 1
ATOM 619 C C . LEU A 1 73 ? 20.393 3.847 -3.952 1.00 88.25 73 LEU A C 1
ATOM 621 O O . LEU A 1 73 ? 21.019 4.632 -4.662 1.00 88.25 73 LEU A O 1
ATOM 625 N N . THR A 1 74 ? 20.941 2.722 -3.483 1.00 89.56 74 THR A N 1
ATOM 626 C CA . THR A 1 74 ? 22.330 2.346 -3.799 1.00 89.56 74 THR A CA 1
ATOM 627 C C . THR A 1 74 ? 22.500 2.032 -5.281 1.00 89.56 74 THR A C 1
ATOM 629 O O . THR A 1 74 ? 23.471 2.472 -5.891 1.00 89.56 74 THR A O 1
ATOM 632 N N . THR A 1 75 ? 21.536 1.336 -5.883 1.00 87.94 75 THR A N 1
ATOM 633 C CA . THR A 1 75 ? 21.561 0.990 -7.310 1.00 87.94 75 THR A CA 1
ATOM 634 C C . THR A 1 75 ? 21.483 2.242 -8.180 1.00 87.94 75 THR A C 1
ATOM 636 O O . THR A 1 75 ? 22.297 2.410 -9.080 1.00 87.94 75 THR A O 1
ATOM 639 N N . TRP A 1 76 ? 20.564 3.167 -7.888 1.00 86.94 76 TRP A N 1
ATOM 640 C CA . TRP A 1 76 ? 20.434 4.420 -8.634 1.00 86.94 76 TRP A CA 1
ATOM 641 C C . TRP A 1 76 ? 21.643 5.328 -8.465 1.00 86.94 76 TRP A C 1
ATOM 643 O O . TRP A 1 76 ? 22.061 5.951 -9.434 1.00 86.94 76 TRP A O 1
ATOM 653 N N . PHE A 1 77 ? 22.216 5.403 -7.263 1.00 87.88 77 PHE A N 1
ATOM 654 C CA . PHE A 1 77 ? 23.427 6.184 -7.032 1.00 87.88 77 PHE A CA 1
ATOM 655 C C . PHE A 1 77 ? 24.603 5.642 -7.851 1.00 87.88 77 PHE A C 1
ATOM 657 O O . PHE A 1 77 ? 25.304 6.411 -8.504 1.00 87.88 77 PHE A O 1
ATOM 664 N N . ASN A 1 78 ? 24.773 4.319 -7.877 1.00 88.81 78 ASN A N 1
ATOM 665 C CA . ASN A 1 78 ? 25.812 3.675 -8.673 1.00 88.81 78 ASN A CA 1
ATOM 666 C C . ASN A 1 78 ? 25.590 3.887 -10.178 1.00 88.81 78 ASN A C 1
ATOM 668 O O . ASN A 1 78 ? 26.522 4.305 -10.857 1.00 88.81 78 ASN A O 1
ATOM 672 N N . GLU A 1 79 ? 24.371 3.684 -10.686 1.00 87.06 79 GLU A N 1
ATOM 673 C CA . GLU A 1 79 ? 24.036 3.917 -12.103 1.00 87.06 79 GLU A CA 1
ATOM 674 C C . GLU A 1 79 ? 24.208 5.382 -12.513 1.00 87.06 79 GLU A C 1
ATOM 676 O O . GLU A 1 79 ? 24.742 5.691 -13.576 1.00 87.06 79 GLU A O 1
ATOM 681 N N . PHE A 1 80 ? 23.828 6.318 -11.644 1.00 88.12 80 PHE A N 1
ATOM 682 C CA . PHE A 1 80 ? 24.029 7.737 -11.908 1.00 88.12 80 PHE A CA 1
ATOM 683 C C . PHE A 1 80 ? 25.514 8.086 -12.081 1.00 88.12 80 PHE A C 1
ATOM 685 O O . PHE A 1 80 ? 25.848 8.928 -12.911 1.00 88.12 80 PHE A O 1
ATOM 692 N N . ILE A 1 81 ? 26.403 7.437 -11.324 1.00 88.88 81 ILE A N 1
ATOM 693 C CA . ILE A 1 81 ? 27.852 7.649 -11.426 1.00 88.88 81 ILE A CA 1
ATOM 694 C C . ILE A 1 81 ? 28.437 6.966 -12.669 1.00 88.88 81 ILE A C 1
ATOM 696 O O . ILE A 1 81 ? 29.330 7.529 -13.300 1.00 88.88 81 ILE A O 1
ATOM 700 N N . THR A 1 82 ? 27.976 5.764 -13.020 1.00 87.94 82 THR A N 1
ATOM 701 C CA . THR A 1 82 ? 28.593 4.943 -14.076 1.00 87.94 82 THR A CA 1
ATOM 702 C C . THR A 1 82 ? 28.082 5.261 -15.476 1.00 87.94 82 THR A C 1
ATOM 704 O O . THR A 1 82 ? 28.873 5.349 -16.413 1.00 87.94 82 THR A O 1
ATOM 707 N N . THR A 1 83 ? 26.771 5.414 -15.637 1.00 83.50 83 THR A N 1
ATOM 708 C CA . THR A 1 83 ? 26.100 5.592 -16.932 1.00 83.50 83 THR A CA 1
ATOM 709 C C . THR A 1 83 ? 25.430 6.962 -17.036 1.00 83.50 83 THR A C 1
ATOM 711 O O . THR A 1 83 ? 25.215 7.468 -18.135 1.00 83.50 83 THR A O 1
ATOM 714 N N . GLY A 1 84 ? 25.167 7.636 -15.917 1.00 83.62 84 GLY A N 1
ATOM 715 C CA . GLY A 1 84 ? 24.526 8.948 -15.893 1.00 83.62 84 GLY A CA 1
ATOM 716 C C . GLY A 1 84 ? 22.999 8.861 -15.756 1.00 83.62 84 GLY A C 1
ATOM 717 O O . GLY A 1 84 ? 22.449 7.820 -15.396 1.00 83.62 84 GLY A O 1
ATOM 718 N N . PRO A 1 85 ? 22.259 9.949 -16.047 1.00 81.25 85 PRO A N 1
ATOM 719 C CA . PRO A 1 85 ? 20.829 10.042 -15.730 1.00 81.25 85 PRO A CA 1
ATOM 720 C C . PRO A 1 85 ? 19.946 9.000 -16.432 1.00 81.25 85 PRO A C 1
ATOM 722 O O . PRO A 1 85 ? 18.890 8.638 -15.922 1.00 81.25 85 PRO A O 1
ATOM 725 N N . HIS A 1 86 ? 20.363 8.510 -17.603 1.00 80.81 86 HIS A N 1
ATOM 726 C CA . HIS A 1 86 ? 19.587 7.547 -18.385 1.00 80.81 86 HIS A CA 1
ATOM 727 C C . HIS A 1 86 ? 19.605 6.132 -17.780 1.00 80.81 86 HIS A C 1
ATOM 729 O O . HIS A 1 86 ? 18.595 5.430 -17.859 1.00 80.81 86 HIS A O 1
ATOM 735 N N . GLY A 1 87 ? 20.703 5.732 -17.127 1.00 76.31 87 GLY A N 1
ATOM 736 C CA . GLY A 1 87 ? 20.798 4.447 -16.425 1.00 76.31 87 GLY A CA 1
ATOM 737 C C . GLY A 1 87 ? 19.847 4.371 -15.234 1.00 76.31 87 GLY A C 1
ATOM 738 O O . GLY A 1 87 ? 19.194 3.352 -15.015 1.00 76.31 87 GLY A O 1
ATOM 739 N N . VAL A 1 88 ? 19.649 5.497 -14.541 1.00 77.12 88 VAL A N 1
ATOM 740 C CA . VAL A 1 88 ? 18.672 5.609 -13.447 1.00 77.12 88 VAL A CA 1
ATOM 741 C C . VAL A 1 88 ? 17.252 5.323 -13.939 1.00 77.12 88 VAL A C 1
ATOM 743 O O . VAL A 1 88 ? 16.522 4.577 -13.292 1.00 77.12 88 VAL A O 1
ATOM 746 N N . VAL A 1 89 ? 16.860 5.851 -15.105 1.00 72.62 89 VAL A N 1
ATOM 747 C CA . VAL A 1 89 ? 15.513 5.639 -15.672 1.00 72.62 89 VAL A CA 1
ATOM 748 C C . VAL A 1 89 ? 15.267 4.164 -15.997 1.00 72.62 89 VAL A C 1
ATOM 750 O O . VAL A 1 89 ? 14.195 3.639 -15.697 1.00 72.62 89 VAL A O 1
ATOM 753 N N . LEU A 1 90 ? 16.263 3.471 -16.551 1.00 71.94 90 LEU A N 1
ATOM 754 C CA . LEU A 1 90 ? 16.177 2.034 -16.830 1.00 71.94 90 LEU A CA 1
ATOM 755 C C . LEU A 1 90 ? 16.143 1.192 -15.544 1.00 71.94 90 LEU A C 1
ATOM 757 O O . LEU A 1 90 ? 15.482 0.154 -15.502 1.00 71.94 90 LEU A O 1
ATOM 761 N N . ALA A 1 91 ? 16.796 1.661 -14.480 1.00 75.69 91 ALA A N 1
ATOM 762 C CA . ALA A 1 91 ? 16.788 1.028 -13.165 1.00 75.69 91 ALA A CA 1
ATOM 763 C C . ALA A 1 91 ? 15.529 1.338 -12.325 1.00 75.69 91 ALA A C 1
ATOM 765 O O . ALA A 1 91 ? 15.276 0.639 -11.344 1.00 75.69 91 ALA A O 1
ATOM 766 N N . MET A 1 92 ? 14.730 2.361 -12.665 1.00 67.88 92 MET A N 1
ATOM 767 C CA . MET A 1 92 ? 13.502 2.715 -11.927 1.00 67.88 92 MET A CA 1
ATOM 768 C C . MET A 1 92 ? 12.400 1.663 -12.073 1.00 67.88 92 MET A C 1
ATOM 770 O O . MET A 1 92 ? 11.713 1.350 -11.103 1.00 67.88 92 MET A O 1
ATOM 774 N N . PHE A 1 93 ? 12.228 1.118 -13.276 1.00 69.19 93 PHE A N 1
ATOM 775 C CA . PHE A 1 93 ? 11.264 0.059 -13.556 1.00 69.19 93 PHE A CA 1
ATOM 776 C C . PHE A 1 93 ? 11.948 -1.027 -14.375 1.00 69.19 93 PHE A C 1
ATOM 778 O O . PHE A 1 93 ? 11.959 -0.944 -15.605 1.00 69.19 93 PHE A O 1
ATOM 785 N N . PRO A 1 94 ? 12.492 -2.069 -13.723 1.00 75.88 94 PRO A N 1
ATOM 786 C CA . PRO A 1 94 ? 13.032 -3.203 -14.447 1.00 75.88 94 PRO A CA 1
ATOM 787 C C . PRO A 1 94 ? 11.940 -3.744 -15.373 1.00 75.88 94 PRO A C 1
ATOM 789 O O . PRO A 1 94 ? 10.886 -4.179 -14.902 1.00 75.88 94 PRO A O 1
ATOM 792 N N . LEU A 1 95 ? 12.173 -3.713 -16.688 1.00 79.31 95 LEU A N 1
ATOM 793 C CA . LEU A 1 95 ? 11.188 -4.153 -17.688 1.00 79.31 95 LEU A CA 1
ATOM 794 C C . LEU A 1 95 ? 10.708 -5.585 -17.419 1.00 79.31 95 LEU A C 1
ATOM 796 O O . LEU A 1 95 ? 9.541 -5.905 -17.627 1.00 79.31 95 LEU A O 1
ATOM 800 N N . ILE A 1 96 ? 11.597 -6.418 -16.871 1.00 81.25 96 ILE A N 1
ATOM 801 C CA . ILE A 1 96 ? 11.293 -7.775 -16.412 1.00 81.25 96 ILE A CA 1
ATOM 802 C C . ILE A 1 96 ? 10.196 -7.757 -15.339 1.00 81.25 96 ILE A C 1
ATOM 804 O O . ILE A 1 96 ? 9.239 -8.521 -15.425 1.00 81.25 96 ILE A O 1
ATOM 808 N N . TRP A 1 97 ? 10.295 -6.868 -14.348 1.00 83.44 97 TRP A N 1
ATOM 809 C CA . TRP A 1 97 ? 9.331 -6.783 -13.250 1.00 83.44 97 TRP A CA 1
ATOM 810 C C . TRP A 1 97 ? 7.973 -6.261 -13.723 1.00 83.44 97 TRP A C 1
ATOM 812 O O . TRP A 1 97 ? 6.936 -6.822 -13.370 1.00 83.44 97 TRP A O 1
ATOM 822 N N . VAL A 1 98 ? 7.977 -5.243 -14.592 1.00 86.00 98 VAL A N 1
ATOM 823 C CA . VAL A 1 98 ? 6.758 -4.759 -15.260 1.00 86.00 98 VAL A CA 1
ATOM 824 C C . VAL A 1 98 ? 6.100 -5.894 -16.046 1.00 86.00 98 VAL A C 1
ATOM 826 O O . VAL A 1 98 ? 4.898 -6.113 -15.911 1.00 86.00 98 VAL A O 1
ATOM 829 N N . GLY A 1 99 ? 6.888 -6.670 -16.796 1.00 88.31 99 GLY A N 1
ATOM 830 C CA . GLY A 1 99 ? 6.419 -7.852 -17.516 1.00 88.31 99 GLY A CA 1
ATOM 831 C C . GLY A 1 99 ? 5.760 -8.884 -16.598 1.00 88.31 99 GLY A C 1
ATOM 832 O O . GLY A 1 99 ? 4.643 -9.315 -16.873 1.00 88.31 99 GLY A O 1
ATOM 833 N N . VAL A 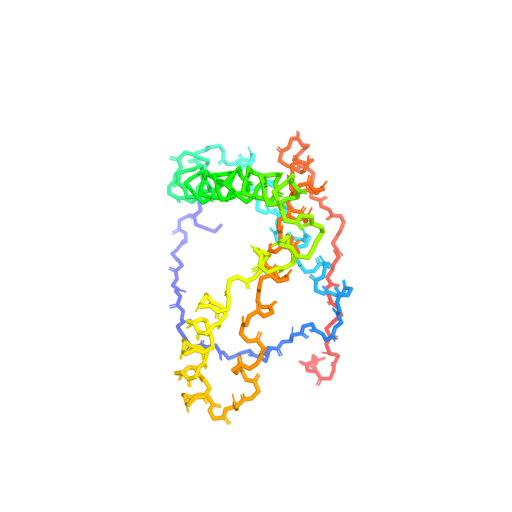1 100 ? 6.395 -9.230 -15.473 1.00 88.69 100 VAL A N 1
ATOM 834 C CA . VAL A 1 100 ? 5.837 -10.168 -14.480 1.00 88.69 100 VAL A CA 1
ATOM 835 C C . VAL A 1 100 ? 4.497 -9.673 -13.930 1.00 88.69 100 VAL A C 1
ATOM 837 O O . VAL A 1 100 ? 3.533 -10.439 -13.887 1.00 88.69 100 VAL A O 1
ATOM 840 N N . VAL A 1 101 ? 4.391 -8.394 -13.554 1.00 89.50 101 VAL A N 1
ATOM 841 C CA . VAL A 1 101 ? 3.128 -7.823 -13.057 1.00 89.50 101 VAL A CA 1
ATOM 842 C C . VAL A 1 101 ? 2.045 -7.819 -14.130 1.00 89.50 101 VAL A C 1
ATOM 844 O O . VAL A 1 101 ? 0.899 -8.147 -13.828 1.00 89.50 101 VAL A O 1
ATOM 847 N N . CYS A 1 102 ? 2.392 -7.525 -15.382 1.00 91.81 102 CYS A N 1
ATOM 848 C CA . CYS A 1 102 ? 1.460 -7.627 -16.501 1.00 91.81 102 CYS A CA 1
ATOM 849 C C . CYS A 1 102 ? 0.969 -9.068 -16.714 1.00 91.81 102 CYS A C 1
ATOM 851 O O . CYS A 1 102 ? -0.216 -9.261 -16.966 1.00 91.81 102 CYS A O 1
ATOM 853 N N . VAL A 1 103 ? 1.825 -10.087 -16.561 1.00 91.69 103 VAL A N 1
ATOM 854 C CA . VAL A 1 103 ? 1.427 -11.507 -16.663 1.00 91.69 103 VAL A CA 1
ATOM 855 C C . VAL A 1 103 ? 0.449 -11.894 -15.549 1.00 91.69 103 VAL A C 1
ATOM 857 O O . VAL A 1 103 ? -0.575 -12.521 -15.821 1.00 91.69 103 VAL A O 1
ATOM 860 N N . ILE A 1 104 ? 0.701 -11.471 -14.307 1.00 90.19 104 ILE A N 1
ATOM 861 C CA . ILE A 1 104 ? -0.248 -11.668 -13.195 1.00 90.19 104 ILE A CA 1
ATOM 862 C C . ILE A 1 104 ? -1.563 -10.926 -13.486 1.00 90.19 104 ILE A C 1
ATOM 864 O O . ILE A 1 104 ? -2.655 -11.473 -13.310 1.00 90.19 104 ILE A O 1
ATOM 868 N N . GLY A 1 105 ? -1.464 -9.694 -13.989 1.00 90.00 105 GLY A N 1
ATOM 869 C CA . GLY A 1 105 ? -2.598 -8.890 -14.432 1.00 90.00 105 GLY A CA 1
ATOM 870 C C . GLY A 1 105 ? -3.403 -9.558 -15.547 1.00 90.00 105 GLY A C 1
ATOM 871 O O . GLY A 1 105 ? -4.625 -9.458 -15.540 1.00 90.00 105 GLY A O 1
ATOM 872 N N . ALA A 1 106 ? -2.760 -10.299 -16.454 1.00 93.50 106 ALA A N 1
ATOM 873 C CA . ALA A 1 106 ? -3.418 -11.024 -17.540 1.00 93.50 106 ALA A CA 1
ATOM 874 C C . ALA A 1 106 ? -4.319 -12.154 -17.026 1.00 93.50 106 ALA A C 1
ATOM 876 O O . ALA A 1 106 ? -5.424 -12.332 -17.538 1.00 93.50 106 ALA A O 1
ATOM 877 N N . PHE A 1 107 ? -3.910 -12.858 -15.966 1.00 91.94 107 PHE A N 1
ATOM 878 C CA . PHE A 1 107 ? -4.769 -13.848 -15.310 1.00 91.94 107 PHE A CA 1
ATOM 879 C C . PHE A 1 107 ? -6.037 -13.199 -14.728 1.00 91.94 107 PHE A C 1
ATOM 881 O O . PHE A 1 107 ? -7.150 -13.681 -14.947 1.00 91.94 107 PHE A O 1
ATOM 888 N N . SER A 1 108 ? -5.883 -12.062 -14.042 1.00 89.75 108 SER A N 1
ATOM 889 C CA . SER A 1 108 ? -7.014 -11.285 -13.512 1.00 89.75 108 SER A CA 1
ATOM 890 C C . SER A 1 108 ? -7.912 -10.735 -14.630 1.00 89.75 108 SER A C 1
ATOM 892 O O . SER A 1 108 ? -9.138 -10.848 -14.565 1.00 89.75 108 SER A O 1
ATOM 894 N N . ALA A 1 109 ? -7.308 -10.211 -15.701 1.00 92.38 109 ALA A N 1
ATOM 895 C CA . ALA A 1 109 ? -7.996 -9.703 -16.885 1.00 92.38 109 ALA A CA 1
ATOM 896 C C . ALA A 1 109 ? -8.857 -10.772 -17.558 1.00 92.38 109 ALA A C 1
ATOM 898 O O . ALA A 1 109 ? -9.998 -10.494 -17.932 1.00 92.38 109 ALA A O 1
ATOM 899 N N . TRP A 1 110 ? -8.337 -11.996 -17.659 1.00 94.56 110 TRP A N 1
ATOM 900 C CA . TRP A 1 110 ? -9.068 -13.147 -18.174 1.00 94.56 110 TRP A CA 1
ATOM 901 C C . TRP A 1 110 ? -10.276 -13.489 -17.295 1.00 94.56 110 TRP A C 1
ATOM 903 O O . TRP A 1 110 ? -11.394 -13.607 -17.797 1.00 94.56 110 TRP A O 1
ATOM 913 N N . PHE A 1 111 ? -10.076 -13.592 -15.976 1.00 91.12 111 PHE A N 1
ATOM 914 C CA . PHE A 1 111 ? -11.139 -13.942 -15.028 1.00 91.12 111 PHE A CA 1
ATOM 915 C C . PHE A 1 111 ? -12.269 -12.899 -14.994 1.00 91.12 111 PHE A C 1
ATOM 917 O O . PHE A 1 111 ? -13.447 -13.254 -14.998 1.00 91.12 111 PHE A O 1
ATOM 924 N N . HIS A 1 112 ? -11.921 -11.611 -15.019 1.00 90.50 112 HIS A N 1
ATOM 925 C CA . HIS A 1 112 ? -12.874 -10.498 -14.962 1.00 90.50 112 HIS A CA 1
ATOM 926 C C . HIS A 1 112 ? -13.329 -9.984 -16.339 1.00 90.50 112 HIS A C 1
ATOM 928 O O . HIS A 1 112 ? -14.095 -9.023 -16.400 1.00 90.50 112 HIS A O 1
ATOM 934 N N . ARG A 1 113 ? -12.881 -10.604 -17.442 1.00 91.75 113 ARG A N 1
ATOM 935 C CA . ARG A 1 113 ? -13.163 -10.195 -18.835 1.00 91.75 113 ARG A CA 1
ATOM 936 C C . ARG A 1 113 ? -12.850 -8.718 -19.127 1.00 91.75 113 ARG A C 1
ATOM 938 O O . ARG A 1 113 ? -13.546 -8.075 -19.909 1.00 91.75 113 ARG A O 1
ATOM 945 N N . CYS A 1 114 ? -11.802 -8.174 -18.508 1.00 91.56 114 CYS A N 1
ATOM 946 C CA . CYS A 1 114 ? -11.419 -6.768 -18.634 1.00 91.56 114 CYS A CA 1
ATOM 947 C C . CYS A 1 114 ? -9.922 -6.629 -18.942 1.00 91.56 114 CYS A C 1
ATOM 949 O O . CYS A 1 114 ? -9.079 -6.638 -18.047 1.00 91.56 114 CYS A O 1
ATOM 951 N N . TRP A 1 115 ? -9.587 -6.470 -20.224 1.00 90.00 115 TRP A N 1
ATOM 952 C CA . TRP A 1 115 ? -8.200 -6.379 -20.702 1.00 90.00 115 TRP A CA 1
ATOM 953 C C . TRP A 1 115 ? -7.460 -5.117 -20.254 1.00 90.00 115 TRP A C 1
ATOM 955 O O . TRP A 1 115 ? -6.234 -5.128 -20.177 1.00 90.00 115 TRP A O 1
ATOM 965 N N . LEU A 1 116 ? -8.191 -4.060 -19.879 1.00 90.94 116 LEU A N 1
ATOM 966 C CA . LEU A 1 116 ? -7.621 -2.844 -19.288 1.00 90.94 116 LEU A CA 1
ATOM 967 C C . LEU A 1 116 ? -6.853 -3.126 -17.987 1.00 90.94 116 LEU A C 1
ATOM 969 O O . LEU A 1 116 ? -5.969 -2.357 -17.627 1.00 90.94 116 LEU A O 1
ATOM 973 N N . LEU A 1 117 ? -7.129 -4.241 -17.304 1.00 88.25 117 LEU A N 1
ATOM 974 C CA . LEU A 1 117 ? -6.420 -4.622 -16.083 1.00 88.25 117 LEU A CA 1
ATOM 975 C C . LEU A 1 117 ? -4.929 -4.898 -16.316 1.00 88.25 117 LEU A C 1
ATOM 977 O O . LEU A 1 117 ? -4.137 -4.683 -15.405 1.00 88.25 117 LEU A O 1
ATOM 981 N N . VAL A 1 118 ? -4.527 -5.323 -17.518 1.00 90.75 118 VAL A N 1
ATOM 982 C CA . VAL A 1 118 ? -3.122 -5.632 -17.831 1.00 90.75 118 VAL A CA 1
ATOM 983 C C . VAL A 1 118 ? -2.242 -4.377 -17.806 1.00 90.75 118 VAL A C 1
ATOM 985 O O . VAL A 1 118 ? -1.320 -4.337 -16.993 1.00 90.75 118 VAL A O 1
ATOM 988 N N . PRO A 1 119 ? -2.513 -3.326 -18.610 1.00 89.50 119 PRO A N 1
ATOM 989 C CA . PRO A 1 119 ? -1.710 -2.103 -18.566 1.00 89.50 119 PRO A CA 1
ATOM 990 C C . PRO A 1 119 ? -1.890 -1.310 -17.265 1.00 89.50 119 PRO A C 1
ATOM 992 O O . PRO A 1 119 ? -1.011 -0.532 -16.902 1.00 89.50 119 PRO A O 1
ATOM 995 N N . LEU A 1 120 ? -3.001 -1.498 -16.544 1.00 89.25 120 LEU A N 1
ATOM 996 C CA . LEU A 1 120 ? -3.239 -0.836 -15.258 1.00 89.25 120 LEU A CA 1
ATOM 997 C C . LEU A 1 120 ? -2.566 -1.551 -14.076 1.00 89.25 120 LEU A C 1
ATOM 999 O O . LEU A 1 120 ? -2.339 -0.917 -13.045 1.00 89.25 120 LEU A O 1
ATOM 1003 N N . ALA A 1 121 ? -2.218 -2.837 -14.193 1.00 88.69 121 ALA A N 1
ATOM 1004 C CA . ALA A 1 121 ? -1.638 -3.605 -13.090 1.00 88.69 121 ALA A CA 1
ATOM 1005 C C . ALA A 1 121 ? -0.338 -2.989 -12.531 1.00 88.69 121 ALA A C 1
ATOM 1007 O O . ALA A 1 121 ? -0.242 -2.860 -11.305 1.00 88.69 121 ALA A O 1
ATOM 1008 N N . PRO A 1 122 ? 0.628 -2.522 -13.351 1.00 86.19 122 PRO A N 1
ATOM 1009 C CA . PRO A 1 122 ? 1.829 -1.858 -12.837 1.00 86.19 122 PRO A CA 1
ATOM 1010 C C . PRO A 1 122 ? 1.536 -0.555 -12.078 1.00 86.19 122 PRO A C 1
ATOM 1012 O O . PRO A 1 122 ? 2.267 -0.197 -11.156 1.00 86.19 122 PRO A O 1
ATOM 1015 N N . LEU A 1 123 ? 0.435 0.135 -12.403 1.00 86.69 123 LEU A N 1
ATOM 1016 C CA . LEU A 1 123 ? 0.039 1.381 -11.737 1.00 86.69 123 LEU A CA 1
ATOM 1017 C C . LEU A 1 123 ? -0.492 1.162 -10.313 1.00 86.69 123 LEU A C 1
ATOM 1019 O O . LEU A 1 123 ? -0.612 2.125 -9.557 1.00 86.69 123 LEU A O 1
ATOM 1023 N N . SER A 1 124 ? -0.745 -0.084 -9.897 1.00 85.62 124 SER A N 1
ATOM 1024 C CA . SER A 1 124 ? -1.092 -0.417 -8.505 1.00 85.62 124 SER A CA 1
ATOM 1025 C C . SER A 1 124 ? -0.063 0.089 -7.485 1.00 85.62 124 SER A C 1
ATOM 1027 O O . SER A 1 124 ? -0.429 0.423 -6.356 1.00 85.62 124 SER A O 1
ATOM 1029 N N . VAL A 1 125 ? 1.204 0.241 -7.889 1.00 82.81 125 VAL A N 1
ATOM 1030 C CA . VAL A 1 125 ? 2.262 0.834 -7.058 1.00 82.81 125 VAL A CA 1
ATOM 1031 C C . VAL A 1 125 ? 1.889 2.245 -6.596 1.00 82.81 125 VAL A C 1
ATOM 1033 O O . VAL A 1 125 ? 2.125 2.587 -5.440 1.00 82.81 125 VAL A O 1
ATOM 1036 N N . VAL A 1 126 ? 1.230 3.048 -7.440 1.00 85.62 126 VAL A N 1
ATOM 1037 C CA . VAL A 1 126 ? 0.780 4.409 -7.087 1.00 85.62 126 VAL A CA 1
ATOM 1038 C C . VAL A 1 126 ? -0.157 4.376 -5.882 1.00 85.62 126 VAL A C 1
ATOM 1040 O O . VAL A 1 126 ? -0.079 5.222 -4.993 1.00 85.62 126 VAL A O 1
ATOM 1043 N N . TYR A 1 127 ? -1.016 3.365 -5.818 1.00 86.00 127 TYR A N 1
ATOM 1044 C CA . TYR A 1 127 ? -1.976 3.198 -4.739 1.00 86.00 127 TYR A CA 1
ATOM 1045 C C . TYR A 1 127 ? -1.314 2.760 -3.424 1.00 86.00 127 TYR A C 1
ATOM 1047 O O . TYR A 1 127 ? -1.685 3.215 -2.341 1.00 86.00 127 TYR A O 1
ATOM 1055 N N . VAL A 1 128 ? -0.276 1.928 -3.513 1.00 85.88 128 VAL A N 1
ATOM 1056 C CA . VAL A 1 128 ? 0.561 1.559 -2.364 1.00 85.88 128 VAL A CA 1
ATOM 1057 C C . VAL A 1 128 ? 1.320 2.782 -1.833 1.00 85.88 128 VAL A C 1
ATOM 1059 O O . VAL A 1 128 ? 1.310 3.043 -0.629 1.00 85.88 128 VAL A O 1
ATOM 1062 N N . LEU A 1 129 ? 1.914 3.581 -2.723 1.00 85.69 129 LEU A N 1
ATOM 1063 C CA . LEU A 1 129 ? 2.607 4.823 -2.364 1.00 85.69 129 LEU A CA 1
ATOM 1064 C C . LEU A 1 129 ? 1.661 5.844 -1.721 1.00 85.69 129 LEU A C 1
ATOM 1066 O O . LEU A 1 129 ? 2.018 6.464 -0.720 1.00 85.69 129 LEU A O 1
ATOM 1070 N N . LEU A 1 130 ? 0.437 5.972 -2.242 1.00 89.81 130 LEU A N 1
ATOM 1071 C CA . LEU A 1 130 ? -0.626 6.785 -1.653 1.00 89.81 130 LEU A CA 1
ATOM 1072 C C . LEU A 1 130 ? -0.903 6.375 -0.198 1.00 89.81 130 LEU A C 1
ATOM 1074 O O . LEU A 1 130 ? -0.934 7.228 0.693 1.00 89.81 130 LEU A O 1
ATOM 1078 N N . ALA A 1 131 ? -1.074 5.076 0.057 1.00 89.12 131 ALA A N 1
ATOM 1079 C CA . ALA A 1 131 ? -1.312 4.566 1.403 1.00 89.12 131 ALA A CA 1
ATOM 1080 C C . ALA A 1 131 ? -0.135 4.872 2.348 1.00 89.12 131 ALA A C 1
ATOM 1082 O O . ALA A 1 131 ? -0.364 5.334 3.469 1.00 89.12 131 ALA A O 1
ATOM 1083 N N . TYR A 1 132 ? 1.112 4.690 1.898 1.00 88.25 132 TYR A N 1
ATOM 1084 C CA . TYR A 1 132 ? 2.298 5.023 2.696 1.00 88.25 132 TYR A CA 1
ATOM 1085 C C . TYR A 1 132 ? 2.420 6.519 2.986 1.00 88.25 132 TYR A C 1
ATOM 1087 O O . TYR A 1 132 ? 2.666 6.891 4.134 1.00 88.25 132 TYR A O 1
ATOM 1095 N N . ALA A 1 133 ? 2.184 7.381 1.995 1.00 90.00 133 ALA A N 1
ATOM 1096 C CA . ALA A 1 133 ? 2.209 8.830 2.180 1.00 90.00 133 ALA A CA 1
ATOM 1097 C C . ALA A 1 133 ? 1.206 9.275 3.257 1.00 90.00 133 ALA A C 1
ATOM 1099 O O . ALA A 1 133 ? 1.544 10.043 4.158 1.00 90.00 133 ALA A O 1
ATOM 1100 N N . ILE A 1 134 ? -0.014 8.733 3.226 1.00 91.50 134 ILE A N 1
ATOM 1101 C CA . ILE A 1 134 ? -1.047 9.021 4.230 1.00 91.50 134 ILE A CA 1
ATOM 1102 C C . ILE A 1 134 ? -0.643 8.495 5.616 1.00 91.50 134 ILE A C 1
ATOM 1104 O O . ILE A 1 134 ? -0.902 9.161 6.623 1.00 91.50 134 ILE A O 1
ATOM 1108 N N . TRP A 1 135 ? 0.009 7.333 5.690 1.00 90.25 135 TRP A N 1
ATOM 1109 C CA . TRP A 1 135 ? 0.536 6.783 6.942 1.00 90.25 135 TRP A CA 1
ATOM 1110 C C . TRP A 1 135 ? 1.607 7.680 7.564 1.00 90.25 135 TRP A C 1
ATOM 1112 O O . TRP A 1 135 ? 1.531 7.977 8.757 1.00 90.25 135 TRP A O 1
ATOM 1122 N N . ILE A 1 136 ? 2.558 8.158 6.761 1.00 89.62 136 ILE A N 1
ATOM 1123 C CA . ILE A 1 136 ? 3.638 9.044 7.210 1.00 89.62 136 ILE A CA 1
ATOM 1124 C C . ILE A 1 136 ? 3.069 10.383 7.693 1.00 89.62 136 ILE A C 1
ATOM 1126 O O . ILE A 1 136 ? 3.407 10.836 8.783 1.00 89.62 136 ILE A O 1
ATOM 1130 N N . ILE A 1 137 ? 2.169 10.996 6.918 1.00 90.94 137 ILE A N 1
ATOM 1131 C CA . ILE A 1 137 ? 1.643 12.336 7.217 1.00 90.94 137 ILE A CA 1
ATOM 1132 C C . ILE A 1 137 ? 0.640 12.304 8.377 1.00 90.94 137 ILE A C 1
ATOM 1134 O O . ILE A 1 137 ? 0.729 13.116 9.293 1.00 90.94 137 ILE A O 1
ATOM 1138 N N . TYR A 1 138 ? -0.333 11.390 8.349 1.00 91.38 138 TYR A N 1
ATOM 1139 C CA . TYR A 1 138 ? -1.456 11.393 9.296 1.00 91.38 138 TYR A CA 1
ATOM 1140 C C . TYR A 1 138 ? -1.439 10.216 10.268 1.00 91.38 138 TYR A C 1
ATOM 1142 O O . TYR A 1 138 ? -1.807 10.387 11.430 1.00 91.38 138 TYR A O 1
ATOM 1150 N N . GLY A 1 139 ? -1.035 9.027 9.813 1.00 89.25 139 GLY A N 1
ATOM 1151 C CA . GLY A 1 139 ? -1.021 7.810 10.630 1.00 89.25 139 GLY A CA 1
ATOM 1152 C C . GLY A 1 139 ? -0.087 7.922 11.836 1.00 89.25 139 GLY A C 1
ATOM 1153 O O . GLY A 1 139 ? -0.511 7.653 12.959 1.00 89.25 139 GLY A O 1
ATOM 1154 N N . LEU A 1 140 ? 1.143 8.407 11.630 1.00 88.31 140 LEU A N 1
ATOM 1155 C CA . LEU A 1 140 ? 2.114 8.640 12.707 1.00 88.31 140 LEU A CA 1
ATOM 1156 C C . LEU A 1 140 ? 1.579 9.633 13.746 1.00 88.31 140 LEU A C 1
ATOM 1158 O O . LEU A 1 140 ? 1.547 9.328 14.938 1.00 88.31 140 LEU A O 1
ATOM 1162 N N . ILE A 1 141 ? 1.085 10.793 13.302 1.00 89.44 141 ILE A N 1
ATOM 1163 C CA . ILE A 1 141 ? 0.525 11.815 14.199 1.00 89.44 141 ILE A CA 1
ATOM 1164 C C . ILE A 1 141 ? -0.649 11.239 14.996 1.00 89.44 141 ILE A C 1
ATOM 1166 O O . ILE A 1 141 ? -0.733 11.417 16.211 1.00 89.44 141 ILE A O 1
ATOM 1170 N N . ALA A 1 142 ? -1.553 10.512 14.344 1.00 88.62 142 ALA A N 1
ATOM 1171 C CA . ALA A 1 142 ? -2.701 9.899 14.996 1.00 88.62 142 ALA A CA 1
ATOM 1172 C C . ALA A 1 142 ? -2.326 8.812 16.007 1.00 88.62 142 ALA A C 1
ATOM 1174 O O . ALA A 1 142 ? -2.922 8.740 17.082 1.00 88.62 142 ALA A O 1
ATOM 1175 N N . PHE A 1 143 ? -1.318 7.997 15.700 1.00 88.44 143 PHE A N 1
ATOM 1176 C CA . PHE A 1 143 ? -0.800 6.984 16.614 1.00 88.44 143 PHE A CA 1
ATOM 1177 C C . PHE A 1 143 ? -0.292 7.619 17.920 1.00 88.44 143 PHE A C 1
ATOM 1179 O O . PHE A 1 143 ? -0.569 7.125 19.018 1.00 88.44 143 PHE A O 1
ATOM 1186 N N . PHE A 1 144 ? 0.385 8.770 17.825 1.00 88.56 144 PHE A N 1
ATOM 1187 C CA . PHE A 1 144 ? 0.931 9.488 18.981 1.00 88.56 144 PHE A CA 1
ATOM 1188 C C . PHE A 1 144 ? -0.034 10.465 19.664 1.00 88.56 144 PHE A C 1
ATOM 1190 O O . PHE A 1 144 ? 0.132 10.737 20.854 1.00 88.56 144 PHE A O 1
ATOM 1197 N N . THR A 1 145 ? -1.067 10.950 18.982 1.00 89.19 145 THR A N 1
ATOM 1198 C CA . THR A 1 145 ? -2.068 11.854 19.577 1.00 89.19 145 THR A CA 1
ATOM 1199 C C . THR A 1 145 ? -3.296 11.112 20.098 1.00 89.19 145 THR A C 1
ATOM 1201 O O . THR A 1 145 ? -3.896 11.540 21.080 1.00 89.19 145 THR A O 1
ATOM 1204 N N . GLY A 1 146 ? -3.673 9.992 19.476 1.00 84.12 146 GLY A N 1
ATOM 1205 C CA . GLY A 1 146 ? -4.910 9.266 19.773 1.00 84.12 146 GLY A CA 1
ATOM 1206 C C . GLY A 1 146 ? -6.180 10.020 19.389 1.00 84.12 146 GLY A C 1
ATOM 1207 O O . GLY A 1 146 ? -7.257 9.652 19.849 1.00 84.12 146 GLY A O 1
ATOM 1208 N N . ARG A 1 147 ? -6.068 11.089 18.595 1.00 82.38 147 ARG A N 1
ATOM 1209 C CA . ARG A 1 147 ? -7.211 11.897 18.169 1.00 82.38 147 ARG A CA 1
ATOM 1210 C C . ARG A 1 147 ? -7.741 11.380 16.842 1.00 82.38 147 ARG A C 1
ATOM 1212 O O . ARG A 1 147 ? -7.002 11.296 15.863 1.00 82.38 147 ARG A O 1
ATOM 1219 N N . GLU A 1 148 ? -9.030 11.068 16.809 1.00 73.50 148 GLU A N 1
ATOM 1220 C CA . GLU A 1 148 ? -9.714 10.781 15.555 1.00 73.50 148 GLU A CA 1
ATOM 1221 C C . GLU A 1 148 ? -9.896 12.073 14.736 1.00 73.50 148 GLU A C 1
ATOM 1223 O O . GLU A 1 148 ? -10.143 13.144 15.299 1.00 73.50 148 GLU A O 1
ATOM 1228 N N . PRO A 1 149 ? -9.774 12.009 13.401 1.00 69.50 149 PRO A N 1
ATOM 1229 C CA . PRO A 1 149 ? -9.975 13.143 12.529 1.00 69.50 149 PRO A CA 1
ATOM 1230 C C . PRO A 1 149 ? -11.471 13.434 12.491 1.00 69.50 149 PRO A C 1
ATOM 1232 O O . PRO A 1 149 ? -12.293 12.515 12.543 1.00 69.50 149 PRO A O 1
ATOM 1235 N N . GLN A 1 150 ? -11.835 14.709 12.340 1.00 69.50 150 GLN A N 1
ATOM 1236 C CA . GLN A 1 150 ? -13.226 15.069 12.078 1.00 69.50 150 GLN A CA 1
ATOM 1237 C C . GLN A 1 150 ? -13.764 14.231 10.909 1.00 69.50 150 GLN A C 1
ATOM 1239 O O . GLN A 1 150 ? -13.076 13.998 9.910 1.00 69.50 150 GLN A O 1
ATOM 1244 N N . ARG A 1 151 ? -14.979 13.708 11.093 1.00 64.50 151 ARG A N 1
ATOM 1245 C CA . ARG A 1 151 ? -15.617 12.699 10.241 1.00 64.50 151 ARG A CA 1
ATOM 1246 C C . ARG A 1 151 ? -15.677 13.151 8.778 1.00 64.50 151 ARG A C 1
ATOM 1248 O O . ARG A 1 151 ? -16.640 13.776 8.356 1.00 64.50 151 ARG A O 1
ATOM 1255 N N . ASP A 1 152 ? -14.689 12.737 7.992 1.00 63.69 152 ASP A N 1
ATOM 1256 C CA . ASP A 1 152 ? -14.588 13.082 6.568 1.00 63.69 152 ASP A CA 1
ATOM 1257 C C . ASP A 1 152 ? -15.181 11.969 5.684 1.00 63.69 152 ASP A C 1
ATOM 1259 O O . ASP A 1 152 ? -14.463 11.212 5.028 1.00 63.69 152 ASP A O 1
ATOM 1263 N N . LYS A 1 153 ? -16.501 11.738 5.778 1.00 62.53 153 LYS A N 1
ATOM 1264 C CA . LYS A 1 153 ? -17.158 10.685 4.980 1.00 62.53 153 LYS A CA 1
ATOM 1265 C C . LYS A 1 153 ? -17.110 11.043 3.484 1.00 62.53 153 LYS A C 1
ATOM 1267 O O . LYS A 1 153 ? -17.450 12.172 3.152 1.00 62.53 153 LYS A O 1
ATOM 1272 N N . PRO A 1 154 ? -16.734 10.106 2.589 1.00 64.94 154 PRO A N 1
ATOM 1273 C CA . PRO A 1 154 ? -16.881 10.301 1.160 1.00 64.94 154 PRO A CA 1
ATOM 1274 C C . PRO A 1 154 ? -18.359 10.497 0.858 1.00 64.94 154 PRO A C 1
ATOM 1276 O O . PRO A 1 154 ? -19.235 9.971 1.560 1.00 64.94 154 PRO A O 1
ATOM 1279 N N . THR A 1 155 ? -18.596 11.291 -0.169 1.00 67.12 155 THR A N 1
ATOM 1280 C CA . THR A 1 155 ? -19.909 11.607 -0.704 1.00 67.12 155 THR A CA 1
ATOM 1281 C C . THR A 1 155 ? -20.605 10.302 -1.081 1.00 67.12 155 THR A C 1
ATOM 1283 O O . THR A 1 155 ? -20.061 9.487 -1.820 1.00 67.12 155 THR A O 1
ATOM 1286 N N . ARG A 1 156 ? -21.778 10.051 -0.491 1.00 65.38 156 ARG A N 1
ATOM 1287 C CA . ARG A 1 156 ? -22.607 8.887 -0.824 1.00 65.38 156 ARG A CA 1
ATOM 1288 C C . ARG A 1 156 ? -23.559 9.278 -1.942 1.00 65.38 156 ARG A C 1
ATOM 1290 O O . ARG A 1 156 ? -24.114 10.374 -1.887 1.00 65.38 156 ARG A O 1
ATOM 1297 N N . TYR A 1 157 ? -23.783 8.389 -2.906 1.00 61.84 157 TYR A N 1
ATOM 1298 C CA . TYR A 1 157 ? -24.837 8.598 -3.898 1.00 61.84 157 TYR A CA 1
ATOM 1299 C C . TYR A 1 157 ? -26.187 8.617 -3.178 1.00 61.84 157 TYR A C 1
ATOM 1301 O O . TYR A 1 157 ? -26.549 7.640 -2.519 1.00 61.84 157 TYR A O 1
ATOM 1309 N N . SER A 1 158 ? -26.896 9.742 -3.271 1.00 61.81 158 SER A N 1
ATOM 1310 C CA . SER A 1 158 ? -28.206 9.951 -2.644 1.00 61.81 158 SER A CA 1
ATOM 1311 C C . SER A 1 158 ? -29.297 9.083 -3.268 1.00 61.81 158 SER A C 1
ATOM 1313 O O . SER A 1 158 ? -30.192 8.650 -2.560 1.00 61.81 158 SER A O 1
ATOM 1315 N N . ALA A 1 159 ? -29.174 8.747 -4.556 1.00 59.12 159 ALA A N 1
ATOM 1316 C CA . ALA A 1 159 ? -30.154 7.957 -5.308 1.00 59.12 159 ALA A CA 1
ATOM 1317 C C . ALA A 1 159 ? -30.311 6.488 -4.851 1.00 59.12 159 ALA A C 1
ATOM 1319 O O . ALA A 1 159 ? -31.144 5.770 -5.385 1.00 59.12 159 ALA A O 1
ATOM 1320 N N . LEU A 1 160 ? -29.496 6.022 -3.898 1.00 53.78 160 LEU A N 1
ATOM 1321 C CA . LEU A 1 160 ? -29.566 4.671 -3.315 1.00 53.78 160 LEU A CA 1
ATOM 1322 C C . LEU A 1 160 ? -29.962 4.697 -1.828 1.00 53.78 160 LEU A C 1
ATOM 1324 O O . LEU A 1 160 ? -29.821 3.692 -1.133 1.00 53.78 160 LEU A O 1
ATOM 1328 N N . VAL A 1 161 ? -30.371 5.863 -1.322 1.00 47.81 161 VAL A N 1
ATOM 1329 C CA . VAL A 1 161 ? -30.811 6.084 0.057 1.00 47.81 161 VAL A CA 1
ATOM 1330 C C . VAL A 1 161 ? -32.218 6.682 -0.003 1.00 47.81 161 VAL A C 1
ATOM 1332 O O . VAL A 1 161 ? -32.396 7.870 0.251 1.00 47.81 161 VAL A O 1
ATOM 1335 N N . GLU A 1 162 ? -33.187 5.860 -0.399 1.00 40.84 162 GLU A N 1
ATOM 1336 C CA . GLU A 1 162 ? -34.602 6.051 -0.044 1.00 40.84 162 GLU A CA 1
ATOM 1337 C C . GLU A 1 162 ? -34.931 5.183 1.174 1.00 40.84 162 GLU A C 1
ATOM 1339 O O . GLU A 1 162 ? -34.449 4.024 1.220 1.00 40.84 162 GLU A O 1
#

Organism: Escherichia coli (NCBI:txid562)

Secondary structure (DSSP, 8-state):
-GGGTPPP---S---S------SHHHHHHHHHHHHHHHHHHHHH-HHHHTSTTTHHHHHHHHHHHHHHHHHHHHHHHHHHHHT-HHHHHHHHS-HHHHHHHHHHHHHHHHHHT-TTHHHHGGGHHHHHHHHHHHIIIIIHHHHHH-PPPP--PPPPPGGG--

pLDDT: mean 83.69, std 9.05, range [40.84, 94.56]

Foldseek 3Di:
DVVVVDDDDDDPDDPDDDDDDPDPVLVLLVLLQVLLVVLLVCLVCVVCCPDCNHCVVVVVVVVVVVVVVVVLVVQLVVLCVPVNPVSNVCSVDVVVNLVVQLVVQVVVCVVVVHNVSNVCRVVVVVVVVSSVVSCVPRNVVSNVPSDRDDDPHRDDDCVVPD

Radius of gyration: 20.52 Å; chains: 1; bounding box: 63×29×47 Å

Sequence (162 aa):
MVANGYRIRQANRCIVYPQECNSPREEWRRWRRWIVGYAVCMRLHKRLLFSRFGIFSIFPMLLVVLYGVGIYLTTWFNEFITTGPHGVVLAMFPLIWVGVVCVIGAFSAWFHRCWLLVPLAPLSVVYVLLAYAIWIIYGLIAFFTGREPQRDKPTRYSALVE